Protein AF-A0A662U6U1-F1 (afdb_monomer_lite)

Foldseek 3Di:
DDDPDDDPPVVPP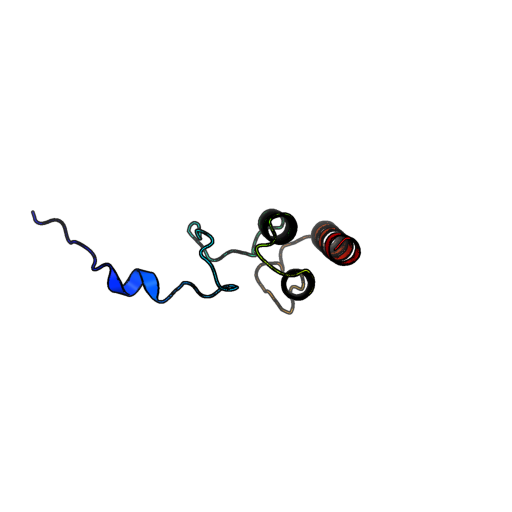PADDPPDDDPDDDDDDDLDLVVLVVQLVVLLVCCVVVVDDLVSSLVSLVVSLVSLDCVNDVSNPPPDPVSSVVSNVVSVVSNVVD

pLDDT: mean 77.55, std 22.4, range [35.69, 97.94]

Secondary structure (DSSP, 8-state):
-------GGGGGGS--STTS-----SS-S-SSHHHHHHHHHHHHHHHHTTSS-HHHHHHHHHHHHHTTSTTT-GGGTTS-HHHHHHHHHHHHHHHHT-

Sequence (98 aa):
MGRKTRSKSSYYKRLKYLGKRVKDIGKMGLDRPSEFLKIKKAIIRDVRSHRISKRVARGRLLLLYRLTDPRKNSKVRGWSSRTRERIRKSILEAMRKL

Structure (mmCIF, N/CA/C/O backbone):
data_AF-A0A662U6U1-F1
#
_entry.id   AF-A0A662U6U1-F1
#
loop_
_atom_site.group_PDB
_atom_site.id
_atom_site.type_symbol
_atom_site.label_atom_id
_atom_site.label_alt_id
_atom_site.label_comp_id
_atom_site.label_asym_id
_atom_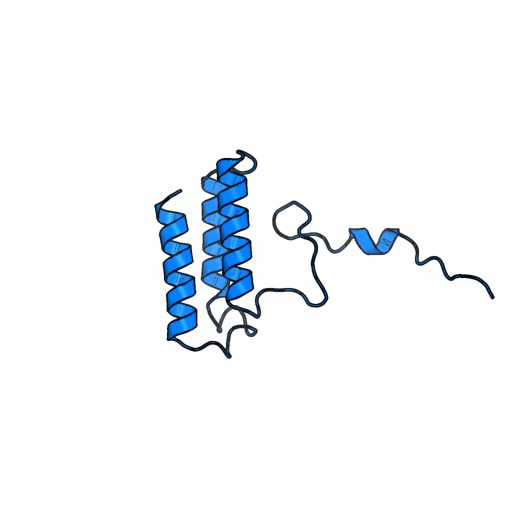site.label_entity_id
_atom_site.label_seq_id
_atom_site.pdbx_PDB_ins_code
_atom_site.Cartn_x
_atom_site.Cartn_y
_atom_site.Cartn_z
_atom_site.occupancy
_atom_site.B_iso_or_equiv
_atom_site.auth_seq_id
_atom_site.auth_comp_id
_atom_site.auth_asym_id
_atom_site.auth_atom_id
_atom_site.pdbx_PDB_model_num
ATOM 1 N N . MET A 1 1 ? -35.126 -9.986 -32.293 1.00 40.03 1 MET A N 1
ATOM 2 C CA . MET A 1 1 ? -33.737 -10.164 -31.797 1.00 40.03 1 MET A CA 1
ATOM 3 C C . MET A 1 1 ? -33.700 -9.986 -30.279 1.00 40.03 1 MET A C 1
ATOM 5 O O . MET A 1 1 ? -33.832 -8.872 -29.790 1.00 40.03 1 MET A O 1
ATOM 9 N N . GLY A 1 2 ? -33.612 -11.088 -29.524 1.00 39.84 2 GLY A N 1
ATOM 10 C CA . GLY A 1 2 ? -33.699 -11.092 -28.057 1.00 39.84 2 GLY A CA 1
ATOM 11 C C . GLY A 1 2 ? -32.389 -10.697 -27.365 1.00 39.84 2 GLY A C 1
ATOM 12 O O . GLY A 1 2 ? -31.328 -11.254 -27.648 1.00 39.84 2 GLY A O 1
ATOM 13 N N . ARG A 1 3 ? -32.463 -9.743 -26.430 1.00 45.12 3 ARG A N 1
ATOM 14 C CA . ARG A 1 3 ? -31.349 -9.342 -25.557 1.00 45.12 3 ARG A CA 1
ATOM 15 C C . ARG A 1 3 ? -31.004 -10.498 -24.609 1.00 45.12 3 ARG A C 1
ATOM 17 O O . ARG A 1 3 ? -31.777 -10.803 -23.708 1.00 45.12 3 ARG A O 1
ATOM 24 N N . LYS A 1 4 ? -29.830 -11.120 -24.779 1.00 48.53 4 LYS A N 1
ATOM 25 C CA . LYS A 1 4 ? -29.293 -12.124 -23.841 1.00 48.53 4 LYS A CA 1
ATOM 26 C C . LYS A 1 4 ? -28.976 -11.466 -22.491 1.00 48.53 4 LYS A C 1
ATOM 28 O O . LYS A 1 4 ? -27.912 -10.874 -22.306 1.00 48.53 4 LYS A O 1
ATOM 33 N N . THR A 1 5 ? -29.890 -11.579 -21.535 1.00 49.62 5 THR A N 1
ATOM 34 C CA . THR A 1 5 ? -29.683 -11.223 -20.128 1.00 49.62 5 THR A CA 1
ATOM 35 C C . THR A 1 5 ? -28.710 -12.216 -19.493 1.00 49.62 5 THR A C 1
ATOM 37 O O . THR A 1 5 ? -29.063 -13.325 -19.105 1.00 49.62 5 THR A O 1
ATOM 40 N N . ARG A 1 6 ? -27.433 -11.828 -19.394 1.00 46.41 6 ARG A N 1
ATOM 41 C CA . ARG A 1 6 ? -26.433 -12.597 -18.641 1.00 46.41 6 ARG A CA 1
ATOM 42 C C . ARG A 1 6 ? -26.859 -12.666 -17.170 1.00 46.41 6 ARG A C 1
ATOM 44 O O . ARG A 1 6 ? -27.005 -11.636 -16.513 1.00 46.41 6 ARG A O 1
ATOM 51 N N . SER A 1 7 ? -27.077 -13.883 -16.675 1.00 45.28 7 SER A N 1
ATOM 52 C CA . SER A 1 7 ? -27.573 -14.154 -15.326 1.00 45.28 7 SER A CA 1
ATOM 53 C C . SER A 1 7 ? -26.635 -13.591 -14.245 1.00 45.28 7 SER A C 1
ATOM 55 O O . SER A 1 7 ? -25.412 -13.746 -14.282 1.00 45.28 7 SER A O 1
ATOM 57 N N . LYS A 1 8 ? -27.225 -12.910 -13.254 1.00 45.88 8 LYS A N 1
ATOM 58 C CA . LYS A 1 8 ? -26.535 -12.146 -12.195 1.00 45.88 8 LYS A CA 1
ATOM 59 C C . LYS A 1 8 ? -25.674 -12.999 -11.243 1.00 45.88 8 LYS A C 1
ATOM 61 O O . LYS A 1 8 ? -24.885 -12.436 -10.494 1.00 45.88 8 LYS A O 1
ATOM 66 N N . SER A 1 9 ? -25.776 -14.329 -11.269 1.00 43.81 9 SER A N 1
ATOM 67 C CA . SER A 1 9 ? -25.208 -15.224 -10.242 1.00 43.81 9 SER A CA 1
ATOM 68 C C . SER A 1 9 ? -23.673 -15.382 -10.310 1.00 43.81 9 SER A C 1
ATOM 70 O O . SER A 1 9 ? -22.992 -15.385 -9.284 1.00 43.81 9 SER A O 1
ATOM 72 N N . SER A 1 10 ? -23.071 -15.380 -11.507 1.00 41.22 10 SER A N 1
ATOM 73 C CA . SER A 1 10 ? -21.607 -15.541 -11.677 1.00 41.22 10 SER A CA 1
ATOM 74 C C . SER A 1 10 ? -20.787 -14.285 -11.305 1.00 41.22 10 SER A C 1
ATOM 76 O O . SER A 1 10 ? -19.578 -14.348 -11.065 1.00 41.22 10 SER A O 1
ATOM 78 N N . TYR A 1 11 ? -21.436 -13.120 -11.190 1.00 42.31 11 TYR A N 1
ATOM 79 C CA . TYR A 1 11 ? -20.789 -11.851 -10.828 1.00 42.31 11 TYR A CA 1
ATOM 80 C C . TYR A 1 11 ? -20.340 -11.801 -9.353 1.00 42.31 11 TYR A C 1
ATOM 82 O O . TYR A 1 11 ? -19.393 -11.095 -9.010 1.00 42.31 11 TYR A O 1
ATOM 90 N N . TYR A 1 12 ? -20.971 -12.585 -8.473 1.00 37.47 12 TYR A N 1
ATOM 91 C CA . TYR A 1 12 ? -20.776 -12.485 -7.022 1.00 37.47 12 TYR A CA 1
ATOM 92 C C . TYR A 1 12 ? -19.687 -13.418 -6.464 1.00 37.47 12 TYR A C 1
ATOM 94 O O . TYR A 1 12 ? -19.253 -13.217 -5.332 1.00 37.47 12 TYR A O 1
ATOM 102 N N . LYS A 1 13 ? -19.172 -14.379 -7.248 1.00 42.38 13 LYS A N 1
ATOM 103 C CA . LYS A 1 13 ? -18.122 -15.321 -6.799 1.00 42.38 13 LYS A CA 1
ATOM 104 C C . LYS A 1 13 ? -16.684 -14.771 -6.852 1.00 42.38 13 LYS A C 1
ATOM 106 O O . LYS A 1 13 ? -15.768 -15.448 -6.402 1.00 42.38 13 LYS A O 1
ATOM 111 N N . ARG A 1 14 ? -16.455 -13.550 -7.355 1.00 40.25 14 ARG A N 1
ATOM 112 C CA . ARG A 1 14 ? -15.100 -12.996 -7.609 1.00 40.25 14 ARG A CA 1
ATOM 113 C C . ARG A 1 14 ? -14.735 -11.763 -6.772 1.00 40.25 14 ARG A C 1
ATOM 115 O O . ARG A 1 14 ? -14.042 -10.873 -7.246 1.00 40.25 14 ARG A O 1
ATOM 122 N N . LEU A 1 15 ? -15.198 -11.690 -5.524 1.00 41.31 15 LEU A N 1
ATOM 123 C CA . LEU A 1 15 ? -15.064 -10.494 -4.675 1.00 41.31 15 LEU A CA 1
ATOM 124 C C . LEU A 1 15 ? -14.354 -10.755 -3.336 1.00 41.31 15 LEU A C 1
ATOM 126 O O . LEU A 1 15 ? -14.858 -10.363 -2.284 1.00 41.31 15 LEU A O 1
ATOM 130 N N . LYS A 1 16 ? -13.172 -11.386 -3.342 1.00 36.41 16 LYS A N 1
ATOM 131 C CA . LYS A 1 16 ? -12.386 -11.581 -2.110 1.00 36.41 16 LYS A CA 1
ATOM 132 C C . LYS A 1 16 ? -11.007 -10.920 -2.196 1.00 36.41 16 LYS A C 1
ATOM 134 O O . LYS A 1 16 ? -9.996 -11.571 -2.405 1.00 36.41 16 LYS A O 1
ATOM 139 N N . TYR A 1 17 ? -10.982 -9.611 -1.955 1.00 50.53 17 TYR A N 1
ATOM 140 C CA . TYR A 1 17 ? -9.841 -8.951 -1.321 1.00 50.53 17 TYR A CA 1
ATOM 141 C C . TYR A 1 17 ? -10.362 -8.184 -0.102 1.00 50.53 17 TYR A C 1
ATOM 143 O O . TYR A 1 17 ? -11.213 -7.308 -0.223 1.00 50.53 17 TYR A O 1
ATOM 151 N N . LEU A 1 18 ? -9.872 -8.545 1.087 1.00 51.56 18 LEU A N 1
ATOM 152 C CA . LEU A 1 18 ? -10.021 -7.771 2.328 1.00 51.56 18 LEU A CA 1
ATOM 153 C C . LEU A 1 18 ? -11.464 -7.440 2.789 1.00 51.56 18 LEU A C 1
ATOM 155 O O . LEU A 1 18 ? -11.666 -6.488 3.542 1.00 51.56 18 LEU A O 1
ATOM 159 N N . GLY A 1 19 ? -12.471 -8.222 2.394 1.00 42.53 19 GLY A N 1
ATOM 160 C CA . GLY A 1 19 ? -13.803 -8.192 3.013 1.00 42.53 19 GLY A CA 1
ATOM 161 C C . GLY A 1 19 ? -14.800 -7.121 2.540 1.00 42.53 19 GLY A C 1
ATOM 162 O O . GLY A 1 19 ? -15.928 -7.177 3.012 1.00 42.53 19 GLY A O 1
ATOM 163 N N . LYS A 1 20 ? -14.483 -6.199 1.607 1.00 41.56 20 LYS A N 1
ATOM 164 C CA . LYS A 1 20 ? -15.490 -5.354 0.904 1.00 41.56 20 LYS A CA 1
ATOM 165 C C . LYS A 1 20 ? -15.051 -4.883 -0.498 1.00 41.56 20 LYS A C 1
ATOM 167 O O . LYS A 1 20 ? -13.867 -4.781 -0.801 1.00 41.56 20 LYS A O 1
ATOM 172 N N . ARG A 1 21 ? -16.067 -4.590 -1.329 1.00 38.78 21 ARG A N 1
ATOM 173 C CA . ARG A 1 21 ? -16.055 -4.265 -2.771 1.00 38.78 21 ARG A CA 1
ATOM 174 C C . ARG A 1 21 ? -15.259 -3.002 -3.125 1.00 38.78 21 ARG A C 1
ATOM 176 O O . ARG A 1 21 ? -15.791 -1.895 -3.074 1.00 38.78 21 ARG A O 1
ATOM 183 N N . VAL A 1 22 ? -14.026 -3.184 -3.585 1.00 45.09 22 VAL A N 1
ATOM 184 C CA . VAL A 1 22 ? -13.350 -2.212 -4.455 1.00 45.09 22 VAL A CA 1
ATOM 185 C C . VAL A 1 22 ? -13.750 -2.549 -5.891 1.00 45.09 22 VAL A C 1
ATOM 187 O O . VAL A 1 22 ? -13.655 -3.704 -6.299 1.00 45.09 22 VAL A O 1
ATOM 190 N N . LYS A 1 23 ? -14.280 -1.568 -6.631 1.00 35.69 23 LYS A N 1
ATOM 191 C CA . LYS A 1 23 ? -14.692 -1.746 -8.029 1.00 35.69 23 LYS A CA 1
ATOM 192 C C . LYS A 1 23 ? -13.426 -1.930 -8.870 1.00 35.69 23 LYS A C 1
ATOM 194 O O . LYS A 1 23 ? -12.673 -0.979 -9.058 1.00 35.69 23 LYS A O 1
ATOM 199 N N . ASP A 1 24 ? -13.185 -3.165 -9.294 1.00 38.25 24 ASP A N 1
ATOM 200 C CA . ASP A 1 24 ? -12.061 -3.533 -10.150 1.00 38.25 24 ASP A CA 1
ATOM 201 C C . ASP A 1 24 ? -12.347 -3.039 -11.575 1.00 38.25 24 ASP A C 1
ATOM 203 O O . ASP A 1 24 ? -13.435 -3.274 -12.113 1.00 38.25 24 ASP A O 1
ATOM 207 N N . ILE A 1 25 ? -11.410 -2.296 -12.162 1.00 38.09 25 ILE A N 1
ATOM 208 C CA . ILE A 1 25 ? -11.565 -1.687 -13.487 1.00 38.09 25 ILE A CA 1
ATOM 209 C C . ILE A 1 25 ? -10.703 -2.487 -14.470 1.00 38.09 25 ILE A C 1
ATOM 211 O O . ILE A 1 25 ? -9.495 -2.300 -14.561 1.00 38.09 25 ILE A O 1
ATOM 215 N N . GLY A 1 26 ? -11.335 -3.401 -15.208 1.00 40.56 26 GLY A N 1
ATOM 216 C CA . GLY A 1 26 ? -10.807 -3.996 -16.444 1.00 40.56 26 GLY A CA 1
ATOM 217 C C . GLY A 1 26 ? -9.798 -5.147 -16.301 1.00 40.56 26 GLY A C 1
ATOM 218 O O . GLY A 1 26 ? -10.050 -6.224 -16.837 1.00 40.56 26 GLY A O 1
ATOM 219 N N . LYS A 1 27 ? -8.671 -4.952 -15.601 1.00 44.53 27 LYS A N 1
ATOM 220 C CA . LYS A 1 27 ? -7.625 -5.974 -15.361 1.00 44.53 27 LYS A CA 1
ATOM 221 C C . LYS A 1 27 ? -7.226 -5.954 -13.879 1.00 44.53 27 LYS A C 1
ATOM 223 O O . LYS A 1 27 ? -6.966 -4.882 -13.356 1.00 44.53 27 LYS A O 1
ATOM 228 N N . MET A 1 28 ? -7.146 -7.119 -13.222 1.00 51.97 28 MET A N 1
ATOM 229 C CA . MET A 1 28 ? -6.761 -7.245 -11.801 1.00 51.97 28 MET A CA 1
ATOM 230 C C . MET A 1 28 ? -5.493 -6.429 -11.468 1.00 51.97 28 MET A C 1
ATOM 232 O O . MET A 1 28 ? -4.418 -6.736 -11.998 1.00 51.97 28 MET A O 1
ATOM 236 N N . GLY A 1 29 ? -5.628 -5.443 -10.574 1.00 63.81 29 GLY A N 1
ATOM 237 C CA . GLY A 1 29 ? -4.602 -4.444 -10.231 1.00 63.81 29 GLY A CA 1
ATOM 238 C C . GLY A 1 29 ? -3.377 -4.947 -9.449 1.00 63.81 29 GLY A C 1
ATOM 239 O O . GLY A 1 29 ? -3.281 -6.127 -9.094 1.00 63.81 29 GLY A O 1
ATOM 240 N N . LEU A 1 30 ? -2.459 -4.006 -9.171 1.00 74.50 30 LEU A N 1
ATOM 241 C CA . LEU A 1 30 ? -1.079 -4.118 -8.647 1.00 74.50 30 LEU A CA 1
ATOM 242 C C . LEU A 1 30 ? 0.027 -4.199 -9.717 1.00 74.50 30 LEU A C 1
ATOM 244 O O . LEU A 1 30 ? 1.086 -4.782 -9.462 1.00 74.50 30 LEU A O 1
ATOM 248 N N . ASP A 1 31 ? -0.192 -3.611 -10.892 1.00 78.69 31 ASP A N 1
ATOM 249 C CA . ASP A 1 31 ? 0.826 -3.467 -11.943 1.00 78.69 31 ASP A CA 1
ATOM 250 C C . ASP A 1 31 ? 1.431 -2.055 -11.990 1.00 78.69 31 ASP A C 1
ATOM 252 O O . ASP A 1 31 ? 2.583 -1.890 -12.398 1.00 78.69 31 ASP A O 1
ATOM 256 N N . ARG A 1 32 ? 0.710 -1.029 -11.513 1.00 85.88 32 ARG A N 1
ATOM 257 C CA . ARG A 1 32 ? 1.157 0.373 -11.568 1.00 85.88 32 ARG A CA 1
ATOM 258 C C . ARG A 1 32 ? 1.469 0.963 -10.188 1.00 85.88 32 ARG A C 1
ATOM 260 O O . ARG A 1 32 ? 0.710 0.757 -9.238 1.00 85.88 32 ARG A O 1
ATOM 267 N N . PRO A 1 33 ? 2.514 1.806 -10.056 1.00 88.81 33 PRO A N 1
ATOM 268 C CA . PRO A 1 33 ? 2.854 2.455 -8.783 1.00 88.81 33 PRO A CA 1
ATOM 269 C C . PRO A 1 33 ? 1.7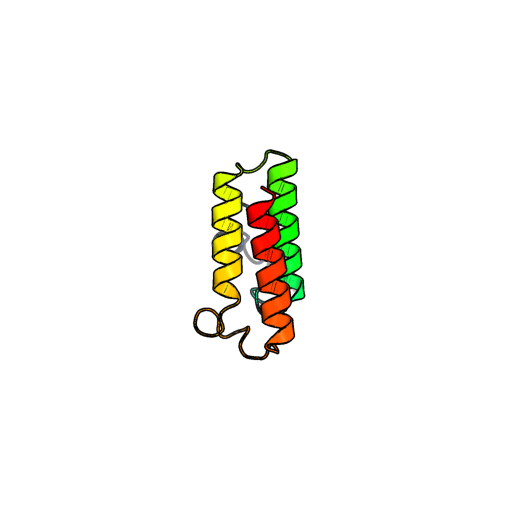01 3.274 -8.184 1.00 88.81 33 PRO A C 1
ATOM 271 O O . PRO A 1 33 ? 1.520 3.332 -6.966 1.00 88.81 33 PRO A O 1
ATOM 274 N N . SER A 1 34 ? 0.886 3.895 -9.041 1.00 87.94 34 SER A N 1
ATOM 275 C CA . SER A 1 34 ? -0.260 4.709 -8.632 1.00 87.94 34 SER A CA 1
ATOM 276 C C . SER A 1 34 ? -1.358 3.895 -7.940 1.00 87.94 34 SER A C 1
ATOM 278 O O . SER A 1 34 ? -2.024 4.418 -7.045 1.00 87.94 34 SER A O 1
ATOM 280 N N . GLU A 1 35 ? -1.527 2.617 -8.282 1.00 87.19 35 GLU A N 1
ATOM 281 C CA . GLU A 1 35 ? -2.507 1.738 -7.639 1.00 87.19 35 GLU A CA 1
ATOM 282 C C . GLU A 1 35 ? -2.127 1.433 -6.194 1.00 87.19 35 GLU A C 1
ATOM 284 O O . GLU A 1 35 ? -2.969 1.521 -5.302 1.00 87.19 35 GLU A O 1
ATOM 289 N N . PHE A 1 36 ? -0.842 1.184 -5.933 1.00 91.69 36 PHE A N 1
ATOM 290 C CA . PHE A 1 36 ? -0.344 0.978 -4.575 1.00 91.69 36 PHE A CA 1
ATOM 291 C C . PHE A 1 36 ? -0.610 2.210 -3.706 1.00 91.69 36 PHE A C 1
ATOM 293 O O . PHE A 1 36 ? -1.066 2.093 -2.568 1.00 91.69 36 PHE A O 1
ATOM 300 N N . LEU A 1 37 ? -0.414 3.415 -4.249 1.00 90.75 37 LEU A N 1
ATOM 301 C CA . LEU A 1 37 ? -0.728 4.651 -3.530 1.00 90.75 37 LEU A CA 1
ATOM 302 C C . LEU A 1 37 ? -2.231 4.821 -3.278 1.00 90.75 37 LEU A C 1
ATOM 304 O O . LEU A 1 37 ? -2.608 5.263 -2.191 1.00 90.75 37 LEU A O 1
ATOM 308 N N . LYS A 1 38 ? -3.091 4.465 -4.242 1.00 89.94 38 LYS A N 1
ATOM 309 C CA . LYS A 1 38 ? -4.554 4.498 -4.074 1.00 89.94 38 LYS A CA 1
ATOM 310 C C . LYS A 1 38 ? -5.012 3.523 -2.987 1.00 89.94 38 LYS A C 1
ATOM 312 O O . LYS A 1 38 ? -5.772 3.925 -2.108 1.00 89.94 38 LYS A O 1
ATOM 317 N N . ILE A 1 39 ? -4.494 2.293 -2.984 1.00 89.19 39 ILE A N 1
ATOM 318 C CA . ILE A 1 39 ? -4.803 1.282 -1.960 1.00 89.19 39 ILE A CA 1
ATOM 319 C C . ILE A 1 39 ? -4.325 1.753 -0.584 1.00 89.19 39 ILE A C 1
ATOM 321 O O . ILE A 1 39 ? -5.093 1.721 0.376 1.00 89.19 39 ILE A O 1
ATOM 325 N N . LYS A 1 40 ? -3.095 2.275 -0.482 1.00 94.06 40 LYS A N 1
ATOM 326 C CA . LYS A 1 40 ? -2.575 2.867 0.759 1.00 94.06 40 LYS A CA 1
ATOM 327 C C . LYS A 1 40 ? -3.508 3.958 1.297 1.00 94.06 40 LYS A C 1
ATOM 329 O O . LYS A 1 40 ? -3.865 3.935 2.472 1.00 94.06 40 LYS A O 1
ATOM 334 N N . LYS A 1 41 ? -3.921 4.906 0.444 1.00 92.88 41 LYS A N 1
ATOM 335 C CA . LYS A 1 41 ? -4.848 5.990 0.819 1.00 92.88 41 LYS A CA 1
ATOM 336 C C . LYS A 1 41 ? -6.198 5.446 1.293 1.00 92.88 41 LYS A C 1
ATOM 338 O O . LYS A 1 41 ? -6.723 5.945 2.283 1.00 92.88 41 LYS A O 1
ATOM 343 N N . ALA A 1 42 ? -6.731 4.422 0.627 1.00 91.12 42 ALA A N 1
ATOM 344 C CA . ALA A 1 42 ? -7.980 3.778 1.025 1.00 91.12 42 ALA A CA 1
ATOM 345 C C . ALA A 1 42 ? -7.872 3.131 2.415 1.00 91.12 42 ALA A C 1
ATOM 347 O O . ALA A 1 42 ? -8.735 3.364 3.254 1.00 91.12 42 ALA A O 1
ATOM 348 N N . ILE A 1 43 ? -6.776 2.416 2.699 1.00 88.88 43 ILE A N 1
ATOM 349 C CA . ILE A 1 43 ? -6.532 1.816 4.021 1.00 88.88 43 ILE A CA 1
ATOM 350 C C . ILE A 1 43 ? -6.485 2.894 5.111 1.00 88.88 43 ILE A C 1
ATOM 352 O O . ILE A 1 43 ? -7.145 2.755 6.136 1.00 88.88 43 ILE A O 1
ATOM 356 N N . ILE A 1 44 ? -5.744 3.985 4.888 1.00 94.19 44 ILE A N 1
ATOM 357 C CA . ILE A 1 44 ? -5.660 5.096 5.851 1.00 94.19 44 ILE A CA 1
ATOM 358 C C . ILE A 1 44 ? -7.042 5.723 6.073 1.00 94.19 44 ILE A C 1
ATOM 360 O O . ILE A 1 44 ? -7.423 5.989 7.210 1.00 94.19 44 ILE A O 1
ATOM 364 N N . ARG A 1 45 ? -7.812 5.945 5.001 1.00 91.50 45 ARG A N 1
ATOM 365 C CA . ARG A 1 45 ? -9.176 6.478 5.094 1.00 91.50 45 ARG A CA 1
ATOM 366 C C . ARG A 1 45 ? -10.085 5.555 5.903 1.00 91.50 45 ARG A C 1
ATOM 368 O O . ARG A 1 45 ? -10.815 6.049 6.752 1.00 91.50 45 ARG A O 1
ATOM 375 N N . ASP A 1 46 ? -10.019 4.245 5.682 1.00 88.75 46 ASP A N 1
ATOM 376 C CA . ASP A 1 46 ? -10.825 3.280 6.434 1.00 88.75 46 ASP A CA 1
ATOM 377 C C . ASP A 1 46 ? -10.482 3.287 7.931 1.00 88.75 46 ASP A C 1
ATOM 379 O O . ASP A 1 46 ? -11.389 3.154 8.749 1.00 88.75 46 ASP A O 1
ATOM 383 N N . VAL A 1 47 ? -9.213 3.503 8.304 1.00 93.38 47 VAL A N 1
ATOM 384 C CA . VAL A 1 47 ? -8.832 3.710 9.714 1.00 93.38 47 VAL A CA 1
ATOM 385 C C . VAL A 1 47 ? -9.427 5.002 10.259 1.00 93.38 47 VAL A C 1
ATOM 387 O O . VAL A 1 47 ? -10.050 4.982 11.314 1.00 93.38 47 VAL A O 1
ATOM 390 N N . ARG A 1 48 ? -9.272 6.125 9.542 1.00 92.44 48 ARG A N 1
ATOM 391 C CA . ARG A 1 48 ? -9.785 7.438 9.982 1.00 92.44 48 ARG A CA 1
ATOM 392 C C . ARG A 1 48 ? -11.308 7.451 10.124 1.00 92.44 48 ARG A C 1
ATOM 394 O O . ARG A 1 48 ? -11.836 8.152 10.975 1.00 92.44 48 ARG A O 1
ATOM 401 N N . SER A 1 49 ? -12.009 6.668 9.308 1.00 93.31 49 SER A N 1
ATOM 402 C CA . SER A 1 49 ? -13.460 6.478 9.389 1.00 93.31 49 SER A CA 1
ATOM 403 C C . SER A 1 49 ? -13.880 5.346 10.338 1.00 93.31 49 SER A C 1
ATOM 405 O O . SER A 1 49 ? -15.034 4.933 10.276 1.00 93.31 49 SER A O 1
ATOM 407 N N . HIS A 1 50 ? -12.967 4.804 11.155 1.00 92.50 50 HIS A N 1
ATOM 408 C CA . HIS A 1 50 ? -13.212 3.708 12.105 1.00 92.50 50 HIS A CA 1
ATOM 409 C C . HIS A 1 50 ? -13.836 2.442 11.483 1.00 92.50 50 HIS A C 1
ATOM 411 O O . HIS A 1 50 ? -14.433 1.619 12.170 1.00 92.50 50 HIS A O 1
ATOM 417 N N . ARG A 1 51 ? -13.669 2.242 10.169 1.00 88.50 51 ARG A N 1
ATOM 418 C CA . ARG A 1 51 ? -14.174 1.063 9.444 1.00 88.50 51 ARG A CA 1
ATOM 419 C C . ARG A 1 51 ? -13.300 -0.166 9.654 1.00 88.50 51 ARG A C 1
ATOM 421 O O . ARG A 1 51 ? -13.776 -1.288 9.507 1.00 88.50 51 ARG A O 1
ATOM 428 N N . ILE A 1 52 ? -12.013 0.045 9.927 1.00 87.00 52 ILE A N 1
ATOM 429 C CA . ILE A 1 52 ? -11.050 -1.006 10.264 1.00 87.00 52 ILE A CA 1
ATOM 430 C C . ILE A 1 52 ? -10.177 -0.554 11.432 1.00 87.00 52 ILE A C 1
ATOM 432 O O . ILE A 1 52 ? -9.840 0.623 11.550 1.00 87.00 52 ILE A O 1
ATOM 436 N N . SER A 1 53 ? -9.753 -1.504 12.266 1.00 89.12 53 SER A N 1
ATOM 437 C CA . SER A 1 53 ? -8.813 -1.222 13.351 1.00 89.12 53 SER A CA 1
ATOM 438 C C . SER A 1 53 ? -7.400 -0.942 12.825 1.00 89.12 53 SER A C 1
ATOM 440 O O . SER A 1 53 ? -7.006 -1.404 11.747 1.00 89.12 53 SER A O 1
ATOM 442 N N . LYS A 1 54 ? -6.587 -0.246 13.632 1.00 93.06 54 LYS A N 1
ATOM 443 C CA . LYS A 1 54 ? -5.164 -0.002 13.337 1.00 93.06 54 LYS A CA 1
ATOM 444 C C . LYS A 1 54 ? -4.390 -1.305 13.088 1.00 93.06 54 LYS A C 1
ATOM 446 O O . LYS A 1 54 ? -3.567 -1.363 12.177 1.00 93.06 54 LYS A O 1
ATOM 451 N N . ARG A 1 55 ? -4.701 -2.381 13.830 1.00 91.25 55 ARG A N 1
ATOM 452 C CA . ARG A 1 55 ? -4.106 -3.721 13.645 1.00 91.25 55 ARG A CA 1
ATOM 453 C C . ARG A 1 55 ? -4.401 -4.283 12.253 1.00 91.25 55 ARG A C 1
ATOM 455 O O . ARG A 1 55 ? -3.483 -4.719 11.560 1.00 91.25 55 ARG A O 1
ATOM 462 N N . VAL A 1 56 ? -5.663 -4.225 11.822 1.00 90.00 56 VAL A N 1
ATOM 463 C CA . VAL A 1 56 ? -6.074 -4.675 10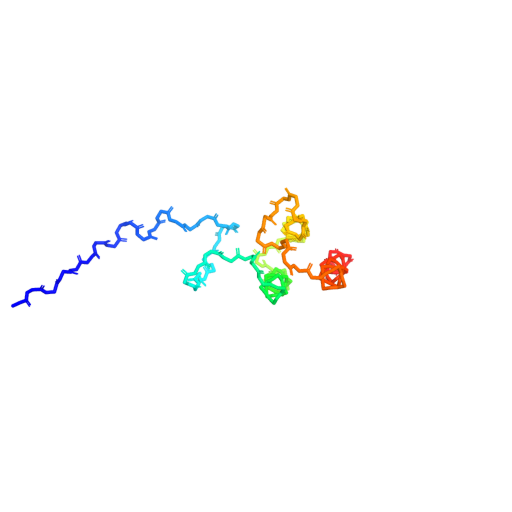.481 1.00 90.00 56 VAL A CA 1
ATOM 464 C C . VAL A 1 56 ? -5.389 -3.837 9.401 1.00 90.00 56 VAL A C 1
ATOM 466 O O . VAL A 1 56 ? -4.881 -4.383 8.421 1.00 90.00 56 VAL A O 1
ATOM 469 N N . ALA A 1 57 ? -5.316 -2.520 9.585 1.00 90.94 57 ALA A N 1
ATOM 470 C CA . ALA A 1 57 ? -4.659 -1.626 8.641 1.00 90.94 57 ALA A CA 1
ATOM 471 C C . ALA A 1 57 ? -3.154 -1.890 8.506 1.00 90.94 57 ALA A C 1
ATOM 473 O O . ALA A 1 57 ? -2.661 -1.966 7.380 1.00 90.94 57 ALA A O 1
ATOM 474 N N . ARG A 1 58 ? -2.435 -2.117 9.616 1.00 92.12 58 ARG A N 1
ATOM 475 C CA . ARG A 1 58 ? -1.016 -2.513 9.590 1.00 92.12 58 ARG A CA 1
ATOM 476 C C . ARG A 1 58 ? -0.808 -3.806 8.799 1.00 92.12 58 ARG A C 1
ATOM 478 O O . ARG A 1 58 ? 0.055 -3.841 7.926 1.00 92.12 58 ARG A O 1
ATOM 485 N N . GLY A 1 59 ? -1.645 -4.826 9.010 1.00 90.31 59 GLY A N 1
ATOM 486 C CA . GLY A 1 59 ? -1.589 -6.071 8.232 1.00 90.31 59 GLY A CA 1
ATOM 487 C C . GLY A 1 59 ? -1.805 -5.854 6.728 1.00 90.31 59 GLY A C 1
ATOM 488 O O . GLY A 1 59 ? -1.062 -6.386 5.901 1.00 90.31 59 GLY A O 1
ATOM 489 N N . ARG A 1 60 ? -2.773 -5.007 6.356 1.00 91.81 60 ARG A N 1
ATOM 490 C CA . ARG A 1 60 ? -3.045 -4.651 4.951 1.00 91.81 60 ARG A CA 1
ATOM 491 C C . ARG A 1 60 ? -1.886 -3.889 4.306 1.00 91.81 60 ARG A C 1
ATOM 493 O O . ARG A 1 60 ? -1.522 -4.186 3.170 1.00 91.81 60 ARG A O 1
ATOM 500 N N . LEU A 1 61 ? -1.294 -2.932 5.019 1.00 93.56 61 LEU A N 1
ATOM 501 C CA . LEU A 1 61 ? -0.131 -2.184 4.539 1.00 93.56 61 LEU A CA 1
ATOM 502 C C . LEU A 1 61 ? 1.106 -3.078 4.407 1.00 93.56 61 LEU A C 1
ATOM 504 O O . LEU A 1 61 ? 1.841 -2.941 3.432 1.00 93.56 61 LEU A O 1
ATOM 508 N N . LEU A 1 62 ? 1.318 -4.022 5.327 1.00 94.25 62 LEU A N 1
ATOM 509 C CA . LEU A 1 62 ? 2.409 -4.993 5.240 1.00 94.25 62 LEU A CA 1
ATOM 510 C C . LEU A 1 62 ? 2.273 -5.884 3.999 1.00 94.25 62 LEU A C 1
ATOM 512 O O . LEU A 1 62 ? 3.250 -6.106 3.283 1.00 94.25 62 LEU A O 1
ATOM 516 N N . LEU A 1 63 ? 1.062 -6.366 3.713 1.00 93.50 63 LEU A N 1
ATOM 517 C CA . LEU A 1 63 ? 0.795 -7.115 2.487 1.00 93.50 63 LEU A CA 1
ATOM 518 C C . LEU A 1 63 ? 1.096 -6.261 1.247 1.00 93.50 63 LEU A C 1
ATOM 520 O O . LEU A 1 63 ? 1.810 -6.708 0.352 1.00 93.50 63 LEU A O 1
ATOM 524 N N . LEU A 1 64 ? 0.616 -5.015 1.224 1.00 93.19 64 LEU A N 1
ATOM 525 C CA . LEU A 1 64 ? 0.871 -4.083 0.127 1.00 93.19 64 LEU A CA 1
ATOM 526 C C . LEU A 1 64 ? 2.373 -3.826 -0.074 1.00 93.19 64 LEU A C 1
ATOM 528 O O . LEU A 1 64 ? 2.847 -3.801 -1.206 1.00 93.19 64 LEU A O 1
ATOM 532 N N . TYR A 1 65 ? 3.137 -3.700 1.013 1.00 95.44 65 TYR A N 1
ATOM 533 C CA . TYR A 1 65 ? 4.593 -3.583 0.975 1.00 95.44 65 TYR A CA 1
ATOM 534 C C . TYR A 1 65 ? 5.254 -4.818 0.354 1.00 95.44 65 TYR A C 1
ATOM 536 O O . TYR A 1 65 ? 6.100 -4.677 -0.529 1.00 95.44 65 TYR A O 1
ATOM 544 N N . ARG A 1 66 ? 4.851 -6.032 0.749 1.00 93.69 66 ARG A N 1
ATOM 545 C CA . ARG A 1 66 ? 5.394 -7.282 0.185 1.00 93.69 66 ARG A CA 1
ATOM 546 C C . ARG A 1 66 ? 5.142 -7.397 -1.318 1.00 93.69 66 ARG A C 1
ATOM 548 O O . ARG A 1 66 ? 6.008 -7.866 -2.043 1.00 93.69 66 ARG A O 1
ATOM 555 N N . LEU A 1 67 ? 4.004 -6.900 -1.799 1.00 92.88 67 LEU A N 1
ATOM 556 C CA . LEU A 1 67 ? 3.634 -6.940 -3.219 1.00 92.88 67 LEU A CA 1
ATOM 557 C C . LEU A 1 67 ? 4.427 -5.959 -4.099 1.00 92.88 67 LEU A C 1
ATOM 559 O O . LEU A 1 67 ? 4.297 -6.007 -5.319 1.00 92.88 67 LEU A O 1
ATOM 563 N N . THR A 1 68 ? 5.263 -5.097 -3.507 1.00 93.56 68 THR A N 1
ATOM 564 C CA . THR A 1 68 ? 6.245 -4.285 -4.252 1.00 93.56 68 THR A CA 1
ATOM 565 C C . THR A 1 68 ? 7.499 -5.072 -4.644 1.00 93.56 68 THR A C 1
ATOM 567 O O . THR A 1 68 ? 8.317 -4.567 -5.415 1.00 93.56 68 THR A O 1
ATOM 570 N N . ASP A 1 69 ? 7.679 -6.282 -4.107 1.00 91.81 69 ASP A N 1
ATOM 571 C CA . ASP A 1 69 ? 8.803 -7.154 -4.434 1.00 91.81 69 ASP A CA 1
ATOM 572 C C . ASP A 1 69 ? 8.524 -7.923 -5.744 1.00 91.81 69 ASP A C 1
ATOM 574 O O . ASP A 1 69 ? 7.565 -8.701 -5.797 1.00 91.81 69 ASP A O 1
ATOM 578 N N . PRO A 1 70 ? 9.359 -7.772 -6.792 1.00 91.94 70 PRO A N 1
ATOM 579 C CA . PRO A 1 70 ? 9.199 -8.490 -8.058 1.00 91.94 70 PRO A CA 1
ATOM 580 C C . PRO A 1 70 ? 9.276 -10.020 -7.934 1.00 91.94 70 PR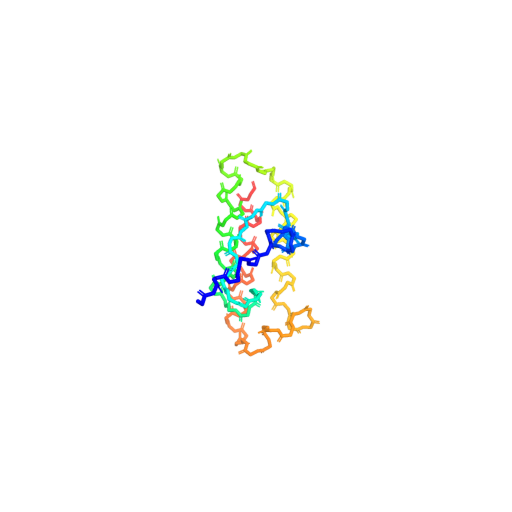O A C 1
ATOM 582 O O . PRO A 1 70 ? 8.767 -10.731 -8.806 1.00 91.94 70 PRO A O 1
ATOM 585 N N . ARG A 1 71 ? 9.885 -10.538 -6.857 1.00 90.50 71 ARG A N 1
ATOM 586 C CA . ARG A 1 71 ? 9.924 -11.974 -6.536 1.00 90.50 71 ARG A CA 1
ATOM 587 C C . ARG A 1 71 ? 8.569 -12.490 -6.047 1.00 90.50 71 ARG A C 1
ATOM 589 O O . ARG A 1 71 ? 8.294 -13.678 -6.156 1.00 90.50 71 ARG A O 1
ATOM 596 N N . LYS A 1 72 ? 7.731 -11.607 -5.492 1.00 87.50 72 LYS A N 1
ATOM 597 C CA . LYS A 1 72 ? 6.399 -11.925 -4.948 1.00 87.50 72 LYS A CA 1
ATOM 598 C C . LYS A 1 72 ? 5.260 -11.456 -5.855 1.00 87.50 72 LYS A C 1
ATOM 600 O O . LYS A 1 72 ? 4.158 -11.984 -5.759 1.00 87.50 72 LYS A O 1
ATOM 605 N N . ASN A 1 73 ? 5.517 -10.487 -6.731 1.00 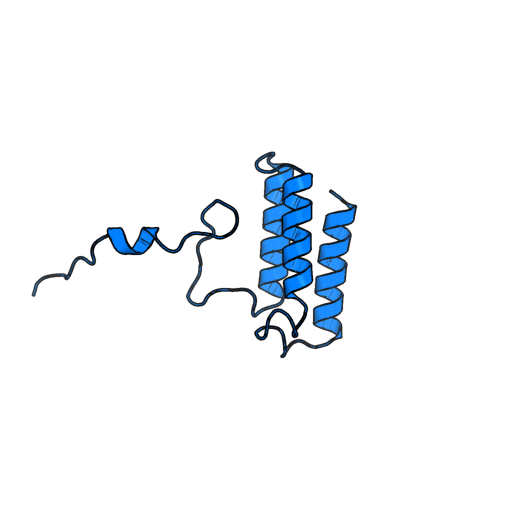86.94 73 ASN A N 1
ATOM 606 C CA . ASN A 1 73 ? 4.569 -9.983 -7.716 1.00 86.94 73 ASN A CA 1
ATOM 607 C C . ASN A 1 73 ? 5.292 -9.704 -9.042 1.00 86.94 73 ASN A C 1
ATOM 609 O O . ASN A 1 73 ? 5.992 -8.704 -9.190 1.00 86.94 73 ASN A O 1
ATOM 613 N N . SER A 1 74 ? 5.108 -10.571 -10.036 1.00 87.75 74 SER A N 1
ATOM 614 C CA . SER A 1 74 ? 5.756 -10.417 -11.344 1.00 87.75 74 SER A CA 1
ATOM 615 C C . SER A 1 74 ? 5.355 -9.132 -12.076 1.00 87.75 74 SER A C 1
ATOM 617 O O . SER A 1 74 ? 6.152 -8.613 -12.856 1.00 87.75 74 SER A O 1
ATOM 619 N N . LYS A 1 75 ? 4.181 -8.562 -11.775 1.00 85.88 75 LYS A N 1
ATOM 620 C CA . LYS A 1 75 ? 3.664 -7.349 -12.425 1.00 85.88 75 LYS A CA 1
ATOM 621 C C . LYS A 1 75 ? 4.492 -6.096 -12.130 1.00 85.88 75 LYS A C 1
ATOM 623 O O . LYS A 1 75 ? 4.466 -5.157 -12.914 1.00 85.88 75 LYS A O 1
ATOM 628 N N . VAL A 1 76 ? 5.261 -6.081 -11.036 1.00 89.62 76 VAL A N 1
ATOM 629 C CA . VAL A 1 76 ? 6.110 -4.932 -10.660 1.00 89.62 76 VAL A CA 1
ATOM 630 C C . VAL A 1 76 ? 7.571 -5.081 -11.094 1.00 89.62 76 VAL A C 1
ATOM 632 O O . VAL A 1 76 ? 8.424 -4.281 -10.693 1.00 89.62 76 VAL A O 1
ATOM 635 N N . ARG A 1 77 ? 7.895 -6.100 -11.908 1.00 89.56 77 ARG A N 1
ATOM 636 C CA . ARG A 1 77 ? 9.259 -6.319 -12.427 1.00 89.56 77 ARG A CA 1
ATOM 637 C C . ARG A 1 77 ? 9.760 -5.141 -13.253 1.00 89.56 77 ARG A C 1
ATOM 639 O O . ARG A 1 77 ? 10.893 -4.728 -13.046 1.00 89.56 77 ARG A O 1
ATOM 646 N N . GLY A 1 78 ? 8.898 -4.557 -14.084 1.00 90.44 78 GLY A N 1
ATOM 647 C CA . GLY A 1 78 ? 9.239 -3.417 -14.944 1.00 90.44 78 GLY A CA 1
ATOM 648 C C . GLY A 1 78 ? 9.408 -2.077 -14.220 1.00 90.44 78 GLY A C 1
ATOM 649 O O . GLY A 1 78 ? 9.661 -1.065 -14.863 1.00 90.44 78 GLY A O 1
ATOM 650 N N . TRP A 1 79 ? 9.243 -2.017 -12.896 1.00 92.81 79 TRP A N 1
ATOM 651 C CA . TRP A 1 79 ? 9.436 -0.768 -12.161 1.00 92.81 79 TRP A CA 1
ATOM 652 C C . TRP A 1 79 ? 10.915 -0.482 -11.922 1.00 92.81 79 TRP A C 1
ATOM 654 O O . TRP A 1 79 ? 11.656 -1.360 -11.473 1.00 92.81 79 TRP A O 1
ATOM 664 N N . SER A 1 80 ? 11.306 0.784 -12.087 1.00 95.00 80 SER A N 1
ATOM 665 C CA . SER A 1 80 ? 12.629 1.245 -11.670 1.00 95.00 80 SER A CA 1
ATOM 666 C C . SER A 1 80 ? 12.833 1.080 -10.160 1.00 95.00 80 SER A C 1
ATOM 668 O O . SER A 1 80 ? 11.889 1.190 -9.364 1.00 95.00 80 SER A O 1
ATOM 670 N N . SER A 1 81 ? 14.086 0.857 -9.753 1.00 93.75 81 SER A N 1
ATOM 671 C CA . SER A 1 81 ? 14.493 0.764 -8.344 1.00 93.75 81 SER A CA 1
ATOM 672 C C . SER A 1 81 ? 14.021 1.980 -7.541 1.00 93.75 81 SER A C 1
ATOM 674 O O . SER A 1 81 ? 13.358 1.815 -6.517 1.00 93.75 81 SER A O 1
ATOM 676 N N . ARG A 1 82 ? 14.237 3.191 -8.073 1.00 95.75 82 ARG A N 1
ATOM 677 C CA . ARG A 1 82 ? 13.805 4.463 -7.473 1.00 95.75 82 ARG A CA 1
ATOM 678 C C . ARG A 1 82 ? 12.294 4.526 -7.243 1.00 95.75 82 ARG A C 1
ATOM 680 O O . ARG A 1 82 ? 11.839 4.939 -6.176 1.00 95.75 82 ARG A O 1
ATOM 687 N N . THR A 1 83 ? 11.498 4.098 -8.225 1.00 95.12 83 THR A N 1
ATOM 688 C CA . THR A 1 83 ? 10.031 4.067 -8.099 1.00 95.12 83 THR A CA 1
ATOM 689 C C . THR A 1 83 ? 9.604 3.091 -7.013 1.00 95.12 83 THR A C 1
ATOM 691 O O . THR A 1 83 ? 8.811 3.439 -6.137 1.00 95.12 83 THR A O 1
ATOM 694 N N . ARG A 1 84 ? 10.164 1.878 -7.033 1.00 95.19 84 ARG A N 1
ATOM 695 C CA . ARG A 1 84 ? 9.867 0.840 -6.045 1.00 95.19 84 ARG A CA 1
ATOM 696 C C . ARG A 1 84 ? 10.217 1.300 -4.634 1.00 95.19 84 ARG A C 1
ATOM 698 O O . ARG A 1 84 ? 9.396 1.163 -3.729 1.00 95.19 84 ARG A O 1
ATOM 705 N N . GLU A 1 85 ? 11.395 1.884 -4.450 1.00 96.56 85 GLU A N 1
ATOM 706 C CA . GLU A 1 85 ? 11.850 2.398 -3.162 1.00 96.56 85 GLU A CA 1
ATOM 707 C C . GLU A 1 85 ? 10.941 3.519 -2.646 1.00 96.56 85 GLU A C 1
ATOM 709 O O . GLU A 1 85 ? 10.497 3.470 -1.498 1.00 96.56 85 GLU A O 1
ATOM 714 N N . ARG A 1 86 ? 10.575 4.480 -3.504 1.00 97.25 86 ARG A N 1
ATOM 715 C CA . ARG A 1 86 ? 9.645 5.562 -3.150 1.00 97.25 86 ARG A CA 1
ATOM 716 C C . ARG A 1 86 ? 8.303 5.020 -2.656 1.00 97.25 86 ARG A C 1
ATOM 718 O O . ARG A 1 86 ? 7.791 5.479 -1.634 1.00 97.25 86 ARG A O 1
ATOM 725 N N . ILE A 1 87 ? 7.730 4.039 -3.356 1.00 96.38 87 ILE A N 1
ATOM 726 C CA . ILE A 1 87 ? 6.467 3.407 -2.947 1.00 96.38 87 ILE A CA 1
ATOM 727 C C . ILE A 1 87 ? 6.635 2.680 -1.608 1.00 96.38 87 ILE A C 1
ATOM 729 O O . ILE A 1 87 ? 5.811 2.861 -0.710 1.00 96.38 87 ILE A O 1
ATOM 733 N N . ARG A 1 88 ? 7.717 1.911 -1.440 1.00 96.75 88 ARG A N 1
ATOM 734 C CA . ARG A 1 88 ? 8.021 1.180 -0.200 1.00 96.75 88 ARG A CA 1
ATOM 735 C C . ARG A 1 88 ? 8.155 2.111 0.999 1.00 96.75 88 ARG A C 1
ATOM 737 O O . ARG A 1 88 ? 7.460 1.891 1.989 1.00 96.75 88 ARG A O 1
ATOM 744 N N . LYS A 1 89 ? 8.965 3.170 0.891 1.00 97.94 89 LYS A N 1
ATOM 745 C CA . LYS A 1 89 ? 9.115 4.200 1.935 1.00 97.94 89 LYS A CA 1
ATOM 746 C C . LYS A 1 89 ? 7.762 4.805 2.297 1.00 97.94 89 LYS A C 1
ATOM 748 O O . LYS A 1 89 ? 7.388 4.825 3.463 1.00 97.94 89 LYS A O 1
ATOM 753 N N . SER A 1 90 ? 6.966 5.170 1.292 1.00 97.50 90 SER A N 1
ATOM 754 C CA . SER A 1 90 ? 5.643 5.762 1.509 1.00 97.50 90 SER A CA 1
ATOM 755 C C . SER A 1 90 ? 4.655 4.835 2.233 1.00 97.50 90 SER A C 1
ATOM 757 O O . SER A 1 90 ? 3.790 5.308 2.974 1.00 97.50 90 SER A O 1
ATOM 759 N N . ILE A 1 91 ? 4.741 3.520 2.007 1.00 96.50 91 ILE A N 1
ATOM 760 C CA . ILE A 1 91 ? 3.922 2.518 2.704 1.00 96.50 91 ILE A CA 1
ATOM 761 C C . ILE A 1 91 ? 4.432 2.303 4.140 1.00 96.50 91 ILE A C 1
ATOM 763 O O . ILE A 1 91 ? 3.622 2.241 5.064 1.00 96.50 91 ILE A O 1
ATOM 767 N N . LEU A 1 92 ? 5.751 2.229 4.344 1.00 96.69 92 LEU A N 1
ATOM 768 C CA . LEU A 1 92 ? 6.363 2.088 5.672 1.00 96.69 92 LEU A CA 1
ATOM 769 C C . LEU A 1 92 ? 6.067 3.292 6.575 1.00 96.69 92 LEU A C 1
ATOM 771 O O . LEU A 1 92 ? 5.684 3.116 7.729 1.00 96.69 92 LEU A O 1
ATOM 775 N N . GLU A 1 93 ? 6.163 4.511 6.048 1.00 97.75 93 GLU A N 1
ATOM 776 C CA . GLU A 1 93 ? 5.779 5.724 6.776 1.00 97.75 93 GLU A CA 1
ATOM 777 C C . GLU A 1 93 ? 4.314 5.694 7.208 1.00 97.75 93 GLU A C 1
ATOM 779 O O . GLU A 1 93 ? 3.996 6.069 8.335 1.00 97.75 93 GLU A O 1
ATOM 784 N N . ALA A 1 94 ? 3.417 5.218 6.339 1.00 96.06 94 ALA A N 1
ATOM 785 C CA . ALA A 1 94 ? 2.014 5.065 6.700 1.00 96.06 94 ALA A CA 1
ATOM 786 C C . ALA A 1 94 ? 1.833 4.061 7.846 1.00 96.06 94 ALA A C 1
ATOM 788 O O . ALA A 1 94 ? 1.044 4.325 8.743 1.00 96.06 94 ALA A O 1
ATOM 789 N N . MET A 1 95 ? 2.582 2.953 7.861 1.00 94.75 95 MET A N 1
ATOM 790 C CA . MET A 1 95 ? 2.538 1.996 8.974 1.00 94.75 95 MET A CA 1
ATOM 791 C C . MET A 1 95 ? 3.021 2.603 10.295 1.00 94.75 95 MET A C 1
ATOM 793 O O . MET A 1 95 ? 2.410 2.334 11.325 1.00 94.75 95 MET A O 1
ATOM 797 N N . ARG A 1 96 ? 4.080 3.426 10.263 1.00 95.19 96 ARG A N 1
ATOM 798 C CA . ARG A 1 96 ? 4.623 4.112 11.451 1.00 95.19 96 ARG A CA 1
ATOM 799 C C . ARG A 1 96 ? 3.660 5.148 12.036 1.00 95.19 96 ARG A C 1
ATOM 801 O O . ARG A 1 96 ? 3.686 5.373 13.236 1.00 95.19 96 ARG A O 1
ATOM 808 N N . LYS A 1 97 ? 2.838 5.782 11.192 1.00 93.12 97 LYS A N 1
ATOM 809 C CA . LYS A 1 97 ? 1.904 6.860 11.573 1.00 93.12 97 LYS A CA 1
ATOM 810 C C . LYS A 1 97 ? 0.513 6.372 12.012 1.00 93.12 97 LYS A C 1
ATOM 812 O O . LYS A 1 97 ? -0.311 7.199 12.390 1.00 93.12 97 LYS A O 1
ATOM 817 N N . LEU A 1 98 ? 0.228 5.069 11.911 1.00 87.19 98 LEU A N 1
ATOM 818 C CA . LEU A 1 98 ? -1.015 4.450 12.397 1.00 87.19 98 LEU A CA 1
ATOM 819 C C . LEU A 1 98 ? -0.950 4.192 13.899 1.00 87.19 98 LEU A C 1
ATOM 821 O O . LEU A 1 98 ? -1.877 4.645 14.608 1.00 87.19 98 LEU A O 1
#

Radius of gyration: 16.48 Å; chains: 1; bounding box: 48×23×45 Å